Protein AF-A0A917WS91-F1 (afdb_monomer_lite)

Foldseek 3Di:
DDDDDDDPPPDPPPPPPPDQALQSCVVCVCVQQVQEAEAPVQSVVSRPDDNVCNVQVSVQSNQQSVQLVPDDLVVDVGGDGPADKDFADPVCQVQQFDQGPVRDTDGQGIWDAGDDAGWIFTWDADSVSSHIYTYYTDHDTPD

Sequence (143 aa):
MITSAATTDNNPPSTRFRARTGTELWAARAELFPRLAFLSQVRRQLVGLPSNWLEPVKERLAELQVAASAWDTQAAPAPEWLSRVTSESQTRLKLCTFDDDEGVARIYDMHARFTPGAGRVHFRMDRGNGRLTIGYIGEKLGI

Secondary structure (DSSP, 8-state):
--------------------SHHHHHHHHHHH-TTEEE-TTHHHHHHT--HHHHHHHHHHHHHHHHHHHT--TTT-SSPPPSS-EEPPPGGGGGGGEEE-TTS-EEE--EEEEETTTTEEEEEEEETTTTEEEEEEEEEPTT-

Organism: NCBI:txid1424081

pLDDT: mean 89.89, std 17.24, range [35.91, 98.69]

Radius of gyration: 17.02 Å; chains: 1; bounding box: 52×28×54 Å

Structure (mmCIF, N/CA/C/O backbone):
data_AF-A0A917WS91-F1
#
_entry.id   AF-A0A917WS91-F1
#
loop_
_atom_site.group_PDB
_atom_site.id
_atom_site.type_symbol
_atom_site.label_atom_id
_atom_site.label_alt_id
_atom_site.label_comp_id
_atom_site.label_asym_id
_atom_site.label_entity_id
_atom_site.label_seq_id
_atom_site.pdbx_PDB_ins_code
_atom_site.Cartn_x
_atom_site.Cartn_y
_atom_site.Cartn_z
_atom_site.occupancy
_atom_site.B_iso_or_equiv
_atom_site.auth_seq_id
_atom_site.auth_comp_id
_atom_site.auth_asym_id
_atom_site.auth_atom_id
_atom_site.pdbx_PDB_model_num
ATOM 1 N N . MET A 1 1 ? 39.376 7.906 -37.289 1.00 42.81 1 MET A N 1
ATOM 2 C CA . MET A 1 1 ? 38.803 7.177 -36.139 1.00 42.81 1 MET A CA 1
ATOM 3 C C . MET A 1 1 ? 37.993 8.177 -35.342 1.00 42.81 1 MET A C 1
ATOM 5 O O . MET A 1 1 ? 38.578 9.067 -34.745 1.00 42.81 1 MET A O 1
ATOM 9 N N . ILE A 1 2 ? 36.669 8.111 -35.446 1.00 39.94 2 ILE A N 1
ATOM 10 C CA . ILE A 1 2 ? 35.742 9.000 -34.737 1.00 39.94 2 ILE A CA 1
ATOM 11 C C . ILE A 1 2 ? 35.014 8.107 -33.741 1.00 39.94 2 ILE A C 1
ATOM 13 O O . ILE A 1 2 ? 34.245 7.239 -34.146 1.00 39.94 2 ILE A O 1
ATOM 17 N N . THR A 1 3 ? 35.328 8.255 -32.459 1.00 37.75 3 THR A N 1
ATOM 18 C CA . THR A 1 3 ? 34.652 7.529 -31.385 1.00 37.75 3 THR A CA 1
ATOM 19 C C . THR A 1 3 ? 33.461 8.373 -30.949 1.00 37.75 3 THR A C 1
ATOM 21 O O . THR A 1 3 ? 33.633 9.393 -30.285 1.00 37.75 3 THR A O 1
ATOM 24 N N . SER A 1 4 ? 32.257 7.983 -31.370 1.00 35.91 4 SER A N 1
ATOM 25 C CA . SER A 1 4 ? 31.008 8.552 -30.864 1.00 35.91 4 SER A CA 1
ATOM 26 C C . SER A 1 4 ? 30.831 8.169 -29.397 1.00 35.91 4 SER A C 1
ATOM 28 O O . SER A 1 4 ? 30.811 6.988 -29.054 1.00 35.91 4 SER A O 1
ATOM 30 N N . ALA A 1 5 ? 30.695 9.177 -28.539 1.00 40.22 5 ALA A N 1
ATOM 31 C CA . ALA A 1 5 ? 30.260 9.006 -27.164 1.00 40.22 5 ALA A CA 1
ATOM 32 C C . ALA A 1 5 ? 28.781 8.594 -27.159 1.00 40.22 5 ALA A C 1
ATOM 34 O O . ALA A 1 5 ? 27.927 9.309 -27.682 1.00 40.22 5 ALA A O 1
ATOM 35 N N . ALA A 1 6 ? 28.491 7.426 -26.588 1.00 40.19 6 ALA A N 1
ATOM 36 C CA . ALA A 1 6 ? 27.135 7.007 -26.287 1.00 40.19 6 ALA A CA 1
ATOM 37 C C . ALA A 1 6 ? 26.602 7.877 -25.141 1.00 40.19 6 ALA A C 1
ATOM 39 O O . ALA A 1 6 ? 27.101 7.822 -24.018 1.00 40.19 6 ALA A O 1
ATOM 40 N N . THR A 1 7 ? 25.603 8.704 -25.435 1.00 37.03 7 THR A N 1
ATOM 41 C CA . THR A 1 7 ? 24.778 9.357 -24.423 1.00 37.03 7 THR A CA 1
ATOM 42 C C . THR A 1 7 ? 23.954 8.277 -23.731 1.00 37.03 7 THR A C 1
ATOM 44 O O . THR A 1 7 ? 22.998 7.759 -24.304 1.00 37.03 7 THR A O 1
ATOM 47 N N . THR A 1 8 ? 24.343 7.899 -22.516 1.00 41.44 8 THR A N 1
ATOM 48 C CA . THR A 1 8 ? 23.518 7.056 -21.649 1.00 41.44 8 THR A CA 1
ATOM 49 C C . THR A 1 8 ? 22.325 7.886 -21.190 1.00 41.44 8 THR A C 1
ATOM 51 O O . THR A 1 8 ? 22.447 8.750 -20.323 1.00 41.44 8 THR A O 1
ATOM 54 N N . ASP A 1 9 ? 21.180 7.655 -21.822 1.00 38.53 9 ASP A N 1
ATOM 55 C CA . ASP A 1 9 ? 19.890 8.185 -21.401 1.00 38.53 9 ASP A CA 1
ATOM 56 C C . ASP A 1 9 ? 19.509 7.518 -20.064 1.00 38.53 9 ASP A C 1
ATOM 58 O O . ASP A 1 9 ? 19.111 6.354 -20.013 1.00 38.53 9 ASP A O 1
ATOM 62 N N . ASN A 1 10 ? 19.736 8.227 -18.954 1.00 45.22 10 ASN A N 1
ATOM 63 C CA . ASN A 1 10 ? 19.420 7.795 -17.588 1.00 45.22 10 ASN A CA 1
ATOM 64 C C . ASN A 1 10 ? 17.927 8.001 -17.293 1.00 45.22 10 ASN A C 1
ATOM 66 O O . ASN A 1 10 ? 17.550 8.779 -16.417 1.00 45.22 10 ASN A O 1
ATOM 70 N N . ASN A 1 11 ? 17.066 7.294 -18.020 1.00 42.22 11 ASN A N 1
ATOM 71 C CA . ASN A 1 11 ? 15.655 7.193 -17.676 1.00 42.22 11 ASN A CA 1
ATOM 72 C C . ASN A 1 11 ? 15.385 5.757 -17.199 1.00 42.22 11 ASN A C 1
ATOM 74 O O . ASN A 1 11 ? 15.616 4.822 -17.973 1.00 42.22 11 ASN A O 1
ATOM 78 N N . PRO A 1 12 ? 14.946 5.520 -15.946 1.00 41.59 12 PRO A N 1
ATOM 79 C CA . PRO A 1 12 ? 14.561 4.175 -15.543 1.00 41.59 12 PRO A CA 1
ATOM 80 C C . PRO A 1 12 ? 13.4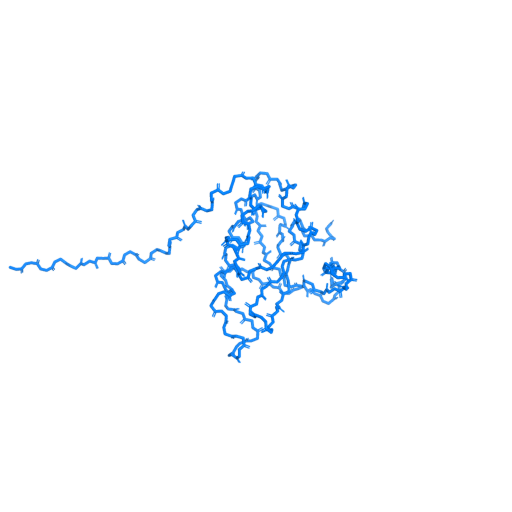56 3.680 -16.486 1.00 41.59 12 PRO A C 1
ATOM 82 O O . PRO A 1 12 ? 12.564 4.461 -16.839 1.00 41.59 12 PRO A O 1
ATOM 85 N N . PRO A 1 13 ? 13.483 2.404 -16.917 1.00 40.66 13 PRO A N 1
ATOM 86 C CA . PRO A 1 13 ? 12.413 1.863 -17.733 1.00 40.66 13 PRO A CA 1
ATOM 87 C C . PRO A 1 13 ? 11.120 2.018 -16.941 1.00 40.66 13 PRO A C 1
ATOM 89 O O . PRO A 1 13 ? 10.919 1.392 -15.900 1.00 40.66 13 PRO A O 1
ATOM 92 N N . SER A 1 14 ? 10.243 2.892 -17.424 1.00 47.00 14 SER A N 1
ATOM 93 C CA . SER A 1 14 ? 8.875 2.988 -16.947 1.00 47.00 14 SER A CA 1
ATOM 94 C C . SER A 1 14 ? 8.209 1.691 -17.379 1.00 47.00 14 SER A C 1
ATOM 96 O O . SER A 1 14 ? 7.675 1.585 -18.484 1.00 47.00 14 SER A O 1
ATOM 98 N N . THR A 1 15 ? 8.314 0.659 -16.538 1.00 49.78 15 THR A N 1
ATOM 99 C CA . THR A 1 15 ? 7.593 -0.599 -16.696 1.00 49.78 15 THR A CA 1
ATOM 100 C C . THR A 1 15 ? 6.114 -0.252 -16.686 1.00 49.78 15 THR A C 1
ATOM 102 O O . THR A 1 15 ? 5.477 -0.157 -15.640 1.00 49.78 15 THR A O 1
ATOM 105 N N . ARG A 1 16 ? 5.560 0.015 -17.870 1.00 58.75 16 ARG A N 1
ATOM 106 C CA . ARG A 1 16 ? 4.131 0.223 -18.058 1.00 58.75 16 ARG A CA 1
ATOM 107 C C . ARG A 1 16 ? 3.465 -1.109 -17.756 1.00 58.75 16 ARG A C 1
ATOM 109 O O . ARG A 1 16 ? 3.409 -2.000 -18.602 1.00 58.75 16 ARG A O 1
ATOM 116 N N . PHE A 1 17 ? 3.006 -1.257 -16.519 1.00 71.50 17 PHE A N 1
ATOM 117 C CA . PHE A 1 17 ? 2.199 -2.387 -16.085 1.00 71.50 17 PHE A CA 1
ATOM 118 C C . PHE A 1 17 ? 1.038 -2.572 -17.061 1.00 71.50 17 PHE A C 1
ATOM 120 O O . PHE A 1 17 ? 0.245 -1.652 -17.280 1.00 71.50 17 PHE A O 1
ATOM 127 N N . ARG A 1 18 ? 0.933 -3.769 -17.644 1.00 84.12 18 ARG A N 1
ATOM 128 C CA . ARG A 1 18 ? -0.069 -4.069 -18.676 1.00 84.12 18 ARG A CA 1
ATOM 129 C C . ARG A 1 18 ? -1.492 -4.209 -18.135 1.00 84.12 18 ARG A C 1
ATOM 131 O O . ARG A 1 18 ? -2.419 -4.154 -18.935 1.00 84.12 18 ARG A O 1
ATOM 138 N N . ALA A 1 19 ? -1.657 -4.367 -16.820 1.00 90.50 19 ALA A N 1
ATOM 139 C CA . ALA A 1 19 ? -2.964 -4.469 -16.180 1.00 90.50 19 ALA A CA 1
ATOM 140 C C . ALA A 1 19 ? -3.811 -3.212 -16.444 1.00 90.50 19 ALA A C 1
ATOM 142 O O . ALA A 1 19 ? -3.398 -2.094 -16.116 1.00 90.50 19 ALA A O 1
ATOM 143 N N . ARG A 1 20 ? -4.992 -3.418 -17.029 1.00 93.38 20 ARG A N 1
ATOM 144 C CA . ARG A 1 20 ? -5.985 -2.399 -17.404 1.00 93.38 20 ARG A CA 1
ATOM 145 C C . ARG A 1 20 ? -7.179 -2.350 -16.460 1.00 93.38 20 ARG A C 1
ATOM 147 O O . ARG A 1 20 ? -8.001 -1.446 -16.560 1.00 93.38 20 ARG A O 1
ATOM 154 N N . THR A 1 21 ? -7.277 -3.312 -15.549 1.00 95.94 21 THR A N 1
ATOM 155 C CA . THR A 1 21 ? -8.308 -3.365 -14.512 1.00 95.94 21 THR A CA 1
ATOM 156 C C . THR A 1 21 ? -7.69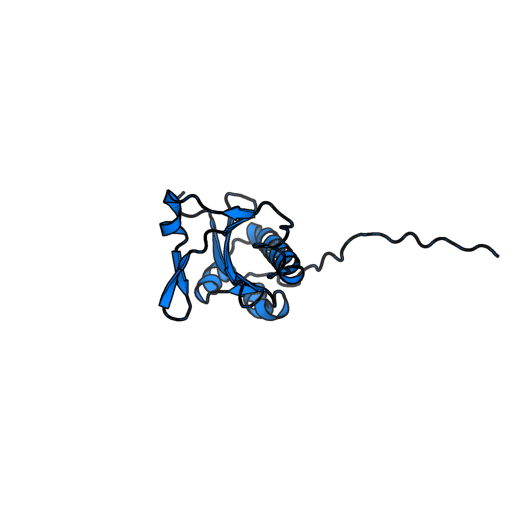8 -3.745 -13.169 1.00 95.94 21 THR A C 1
ATOM 158 O O . THR A 1 21 ? -6.619 -4.338 -13.098 1.00 95.94 21 THR A O 1
ATOM 161 N N . GLY A 1 22 ? -8.414 -3.452 -12.085 1.00 96.62 22 GLY A N 1
ATOM 162 C CA . GLY A 1 22 ? -8.034 -3.911 -10.753 1.00 96.62 22 GLY A CA 1
ATOM 163 C C . GLY A 1 22 ? -8.033 -5.435 -10.604 1.00 96.62 22 GLY A C 1
ATOM 164 O O . GLY A 1 22 ? -7.202 -5.984 -9.885 1.00 96.62 22 GLY A O 1
ATOM 165 N N . THR A 1 23 ? -8.904 -6.133 -11.338 1.00 97.50 23 THR A N 1
ATOM 166 C CA . THR A 1 23 ? -8.918 -7.601 -11.414 1.00 97.50 23 THR A CA 1
ATOM 167 C C . THR A 1 23 ? -7.639 -8.144 -12.044 1.00 97.50 23 THR A C 1
ATOM 169 O O . THR A 1 23 ? -7.025 -9.052 -11.486 1.00 97.50 23 THR A O 1
ATOM 172 N N . GLU A 1 24 ? -7.209 -7.576 -13.174 1.00 96.75 24 GLU A N 1
ATOM 173 C CA . GLU A 1 24 ? -5.946 -7.947 -13.825 1.00 96.75 24 GLU A CA 1
ATOM 174 C C . GLU A 1 24 ? -4.742 -7.623 -12.937 1.00 96.75 24 GLU A C 1
ATOM 176 O O . GLU A 1 24 ? -3.833 -8.441 -12.804 1.00 96.75 24 GLU A O 1
ATOM 181 N N . LEU A 1 25 ? -4.757 -6.456 -12.281 1.00 97.12 25 LEU A N 1
ATOM 182 C CA . LEU A 1 25 ? -3.697 -6.056 -11.360 1.00 97.12 25 LEU A CA 1
ATOM 183 C C . LEU A 1 25 ? -3.603 -7.019 -10.176 1.00 97.12 25 LEU A C 1
ATOM 185 O O . LEU A 1 25 ? -2.507 -7.450 -9.827 1.00 97.12 25 LEU A O 1
ATOM 189 N N . TRP A 1 26 ? -4.743 -7.402 -9.589 1.00 97.81 26 TRP A N 1
ATOM 190 C CA . TRP A 1 26 ? -4.777 -8.424 -8.551 1.00 97.81 26 TRP A CA 1
ATOM 191 C C . TRP A 1 26 ? -4.212 -9.740 -9.080 1.00 97.81 26 TRP A C 1
ATOM 193 O O . TRP A 1 26 ? -3.315 -10.289 -8.452 1.00 97.81 26 TRP A O 1
ATOM 203 N N . ALA A 1 27 ? -4.667 -10.239 -10.230 1.00 97.12 27 ALA A N 1
ATOM 204 C CA . ALA A 1 27 ? -4.192 -11.508 -10.783 1.00 97.12 27 ALA A CA 1
ATOM 205 C C . ALA A 1 27 ? -2.661 -11.542 -10.964 1.00 97.12 27 ALA A C 1
ATOM 207 O O . ALA A 1 27 ? -2.029 -12.514 -10.558 1.00 97.12 27 ALA A O 1
ATOM 208 N N . ALA A 1 28 ? -2.067 -10.459 -11.470 1.00 96.19 28 ALA A N 1
ATOM 209 C CA . ALA A 1 28 ? -0.632 -10.362 -11.743 1.00 96.19 28 ALA A CA 1
ATOM 210 C C . ALA A 1 28 ? 0.229 -9.912 -10.541 1.00 96.19 28 ALA A C 1
ATOM 212 O O . ALA A 1 28 ? 1.455 -9.921 -10.624 1.00 96.19 28 ALA A O 1
ATOM 213 N N . ARG A 1 29 ? -0.375 -9.517 -9.409 1.00 97.25 29 ARG A N 1
ATOM 214 C CA . ARG A 1 29 ? 0.316 -8.833 -8.290 1.00 97.25 29 ARG A CA 1
ATOM 215 C C . ARG A 1 29 ? 1.581 -9.531 -7.783 1.00 97.25 29 ARG A C 1
ATOM 217 O O . ARG A 1 29 ? 2.538 -8.852 -7.443 1.00 97.25 29 ARG A O 1
ATOM 224 N N . ALA A 1 30 ? 1.583 -10.863 -7.714 1.00 95.62 30 ALA A N 1
ATOM 225 C CA . ALA A 1 30 ? 2.698 -11.626 -7.156 1.00 95.62 30 ALA A CA 1
ATOM 226 C C . ALA A 1 30 ? 3.926 -11.611 -8.079 1.00 95.62 30 ALA A C 1
ATOM 228 O O . ALA A 1 30 ? 5.053 -11.591 -7.597 1.00 95.62 30 ALA A O 1
ATOM 229 N N . GLU A 1 31 ? 3.695 -11.586 -9.393 1.00 95.81 31 GLU A N 1
ATOM 230 C CA . GLU A 1 31 ? 4.741 -11.450 -10.407 1.00 95.81 31 GLU A CA 1
ATOM 231 C C . GLU A 1 31 ? 5.234 -10.001 -10.488 1.00 95.81 31 GLU A C 1
ATOM 233 O O . GLU A 1 31 ? 6.435 -9.749 -10.519 1.00 95.81 31 GLU A O 1
ATOM 238 N N . LEU A 1 32 ? 4.305 -9.040 -10.472 1.00 95.62 32 LEU A N 1
ATOM 239 C CA . LEU A 1 32 ? 4.622 -7.617 -10.598 1.00 95.62 32 LEU A CA 1
ATOM 240 C C . LEU A 1 32 ? 5.323 -7.048 -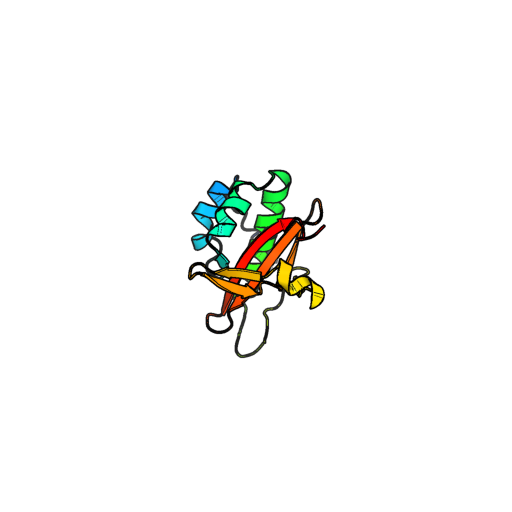9.360 1.00 95.62 32 LEU A C 1
ATOM 242 O O . LEU A 1 32 ? 6.157 -6.151 -9.480 1.00 95.62 32 LEU A O 1
ATOM 246 N N . PHE A 1 33 ? 4.965 -7.541 -8.174 1.00 97.38 33 PHE A N 1
ATOM 247 C CA . PHE A 1 33 ? 5.380 -6.966 -6.900 1.00 97.38 33 PHE A CA 1
ATOM 248 C C . PHE A 1 33 ? 5.877 -8.040 -5.915 1.00 97.38 33 PHE A C 1
ATOM 250 O O . PHE A 1 33 ? 5.293 -8.221 -4.846 1.00 97.38 33 PHE A O 1
ATOM 257 N N . PRO A 1 34 ? 6.967 -8.768 -6.217 1.00 96.75 34 PRO A N 1
ATOM 258 C CA . PRO A 1 34 ? 7.427 -9.881 -5.380 1.00 96.75 34 PRO A CA 1
ATOM 259 C C . PRO A 1 34 ? 7.836 -9.463 -3.953 1.00 96.75 34 PRO A C 1
ATOM 261 O O . PRO A 1 34 ? 7.786 -10.276 -3.022 1.00 96.75 34 PRO A O 1
ATOM 264 N N . ARG A 1 35 ? 8.206 -8.192 -3.741 1.00 98.00 35 ARG A N 1
ATOM 265 C CA . ARG A 1 35 ? 8.537 -7.631 -2.417 1.00 98.00 35 ARG A CA 1
ATOM 266 C C . ARG A 1 35 ? 7.322 -7.067 -1.680 1.00 98.00 35 ARG A C 1
ATOM 268 O O . ARG A 1 35 ? 7.451 -6.689 -0.516 1.00 98.00 35 ARG A O 1
ATOM 275 N N . LEU A 1 36 ? 6.149 -7.072 -2.311 1.00 98.44 36 LEU A N 1
ATOM 276 C CA . LEU A 1 36 ? 4.886 -6.718 -1.683 1.00 98.44 36 LEU A CA 1
ATOM 277 C C . LEU A 1 36 ? 4.068 -7.981 -1.389 1.00 98.44 36 LEU A C 1
ATOM 279 O O . LEU A 1 36 ? 3.846 -8.832 -2.248 1.00 98.44 36 LEU A O 1
ATOM 283 N N . ALA A 1 37 ? 3.604 -8.099 -0.153 1.00 97.38 37 ALA A N 1
ATOM 284 C CA . ALA A 1 37 ? 2.528 -9.003 0.224 1.00 97.38 37 ALA A CA 1
ATOM 285 C C . ALA A 1 37 ? 1.215 -8.215 0.282 1.00 97.38 37 ALA A C 1
ATOM 287 O O . ALA A 1 37 ? 1.221 -7.002 0.478 1.00 97.38 37 ALA A O 1
ATOM 288 N N . PHE A 1 38 ? 0.083 -8.890 0.124 1.00 98.25 38 PHE A N 1
ATOM 289 C CA . PHE A 1 38 ? -1.234 -8.258 0.144 1.00 98.25 38 PHE A CA 1
ATOM 290 C C . PHE A 1 38 ? -2.154 -9.089 1.019 1.00 98.25 38 PHE A C 1
ATOM 292 O O . PHE A 1 38 ? -2.239 -10.296 0.804 1.00 98.25 38 PHE A O 1
ATOM 299 N N . LEU A 1 39 ? -2.867 -8.446 1.943 1.00 98.00 39 LEU A N 1
ATOM 300 C CA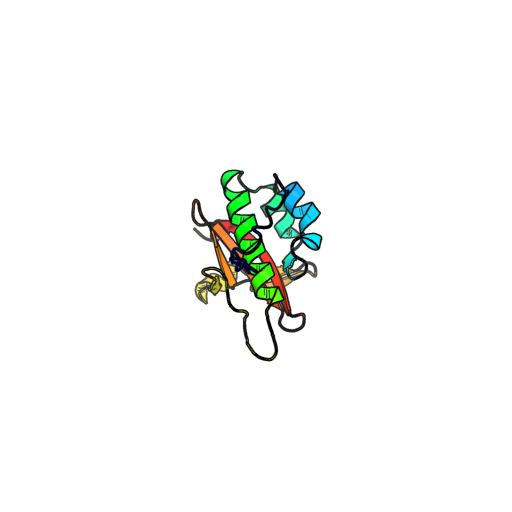 . LEU A 1 39 ? -3.958 -9.121 2.637 1.00 98.00 39 LEU A CA 1
ATOM 301 C C . LEU A 1 39 ? -5.048 -9.526 1.649 1.00 98.00 39 LEU A C 1
ATOM 303 O O . LEU A 1 39 ? -5.342 -8.801 0.690 1.00 98.00 39 LEU A O 1
ATOM 307 N N . SER A 1 40 ? -5.714 -10.645 1.920 1.00 96.75 40 SER A N 1
ATOM 308 C CA . SER A 1 40 ? -6.775 -11.165 1.057 1.00 96.75 40 SER A CA 1
ATOM 309 C C . SER A 1 40 ? -7.922 -10.162 0.866 1.00 96.75 40 SER A C 1
ATOM 311 O O . SER A 1 40 ? -8.507 -10.073 -0.217 1.00 96.75 40 SER A O 1
ATOM 313 N N . GLN A 1 41 ? -8.200 -9.326 1.872 1.00 95.94 41 GLN A N 1
ATOM 314 C CA . GLN A 1 41 ? -9.212 -8.267 1.788 1.00 95.94 41 GLN A CA 1
ATOM 315 C C . GLN A 1 41 ? -8.905 -7.179 0.743 1.00 95.94 41 GLN A C 1
ATOM 317 O O . GLN A 1 41 ? -9.838 -6.616 0.160 1.00 95.94 41 GLN A O 1
ATOM 322 N N . VAL A 1 42 ? -7.623 -6.929 0.438 1.00 98.25 42 VAL A N 1
ATOM 323 C CA . VAL A 1 42 ? -7.198 -5.922 -0.553 1.00 98.25 42 VAL A CA 1
ATOM 324 C C . VAL A 1 42 ? -7.672 -6.292 -1.957 1.00 98.25 42 VAL A C 1
ATOM 326 O O . VAL A 1 42 ? -7.874 -5.414 -2.796 1.00 98.25 42 VAL A O 1
ATOM 329 N N . ARG A 1 43 ? -7.969 -7.574 -2.213 1.00 98.25 43 ARG A N 1
ATOM 330 C CA . ARG A 1 43 ? -8.573 -8.015 -3.474 1.00 98.25 43 ARG A CA 1
ATOM 331 C C . ARG A 1 43 ? -9.822 -7.217 -3.822 1.00 98.25 43 ARG A C 1
ATOM 333 O O . ARG A 1 43 ? -9.944 -6.748 -4.948 1.00 98.25 43 ARG A O 1
ATOM 340 N N . ARG A 1 44 ? -10.755 -7.076 -2.874 1.00 97.81 44 ARG A N 1
ATOM 341 C CA . ARG A 1 44 ? -12.028 -6.382 -3.128 1.00 97.81 44 ARG A CA 1
ATOM 342 C C . ARG A 1 44 ? -11.802 -4.904 -3.428 1.00 97.81 44 ARG A C 1
ATOM 344 O O . ARG A 1 44 ? -12.473 -4.361 -4.294 1.00 97.81 44 ARG A O 1
ATOM 351 N N . GLN A 1 45 ? -10.834 -4.291 -2.754 1.00 97.94 45 GLN A N 1
ATOM 352 C CA . GLN A 1 45 ? -10.469 -2.890 -2.950 1.00 97.94 45 GLN A CA 1
ATOM 353 C C . GLN A 1 45 ? -9.873 -2.661 -4.336 1.00 97.94 45 GLN A C 1
ATOM 355 O O . GLN A 1 45 ? -10.319 -1.767 -5.041 1.00 97.94 45 GLN A O 1
ATOM 360 N N . LEU A 1 46 ? -8.930 -3.512 -4.758 1.00 97.62 46 LEU A N 1
ATOM 361 C CA . LEU A 1 46 ? -8.356 -3.444 -6.099 1.00 97.62 46 LEU A CA 1
ATOM 362 C C . LEU A 1 46 ? -9.418 -3.680 -7.173 1.00 97.62 46 LEU A C 1
ATOM 364 O O . LEU A 1 46 ? -9.541 -2.869 -8.081 1.00 97.62 46 LEU A O 1
ATOM 368 N N . VAL A 1 47 ? -10.216 -4.745 -7.059 1.00 97.25 47 VAL A N 1
ATOM 369 C CA . VAL A 1 47 ? -11.281 -5.065 -8.029 1.00 97.25 47 VAL A CA 1
ATOM 370 C C . VAL A 1 47 ? -12.314 -3.937 -8.136 1.00 97.25 47 VAL A C 1
ATOM 372 O O . VAL A 1 47 ? -12.791 -3.663 -9.232 1.00 97.25 47 VAL A O 1
ATOM 375 N N . GLY A 1 48 ? -12.633 -3.275 -7.023 1.00 96.44 48 GLY A N 1
ATOM 376 C CA . GLY A 1 48 ? -13.566 -2.150 -6.964 1.00 96.44 48 GLY A CA 1
ATOM 377 C C . GLY A 1 48 ? -12.950 -0.777 -7.245 1.00 96.44 48 GLY A C 1
ATOM 378 O O . GLY A 1 48 ? -13.630 0.223 -7.024 1.00 96.44 48 GLY A O 1
ATOM 379 N N . LEU A 1 49 ? -11.687 -0.695 -7.684 1.00 93.94 49 LEU A N 1
ATOM 380 C CA . LEU A 1 49 ? -11.037 0.593 -7.925 1.00 93.94 49 LEU A CA 1
ATOM 381 C C . LEU A 1 49 ? -11.765 1.400 -9.011 1.00 93.94 49 LEU A C 1
ATOM 383 O O . LEU A 1 49 ? -11.995 0.885 -10.110 1.00 93.94 49 LEU A O 1
ATOM 387 N N . PRO A 1 50 ? -12.026 2.695 -8.765 1.00 93.75 50 PRO A N 1
ATOM 388 C CA . PRO A 1 50 ? -12.393 3.629 -9.818 1.00 93.75 50 PRO A CA 1
ATOM 389 C C . PRO A 1 50 ? -11.342 3.650 -10.938 1.00 93.75 50 PRO A C 1
ATOM 391 O O . PRO A 1 50 ? -10.137 3.568 -10.686 1.00 93.75 50 PRO A O 1
ATOM 394 N N . SER A 1 51 ? -11.775 3.799 -12.191 1.00 92.00 51 SER A N 1
ATOM 395 C CA . SER A 1 51 ? -10.870 3.778 -13.352 1.00 92.00 51 SER A CA 1
ATOM 396 C C . SER A 1 51 ? -9.795 4.870 -13.295 1.00 92.00 51 SER A C 1
ATOM 398 O O . SER A 1 51 ? -8.644 4.624 -13.648 1.00 92.00 51 SER A O 1
ATOM 400 N N . ASN A 1 52 ? -10.137 6.053 -12.776 1.00 94.75 52 ASN A N 1
ATOM 401 C CA . ASN A 1 52 ? -9.214 7.173 -12.575 1.00 94.75 52 ASN A CA 1
ATOM 402 C C . ASN A 1 52 ? -8.181 6.937 -11.457 1.00 94.75 52 ASN A C 1
ATOM 404 O O . ASN A 1 52 ? -7.275 7.750 -11.291 1.00 94.75 52 ASN A O 1
ATOM 408 N N . TRP A 1 53 ? -8.315 5.862 -10.679 1.00 96.94 53 TRP A N 1
ATOM 409 C CA . TRP A 1 53 ? -7.403 5.503 -9.592 1.00 96.94 53 TRP A CA 1
ATOM 410 C C . TRP A 1 53 ? -6.474 4.344 -9.931 1.00 96.94 53 TRP A C 1
ATOM 412 O O . TRP A 1 53 ? -5.491 4.133 -9.222 1.00 96.94 53 TRP A O 1
ATOM 422 N N . LEU A 1 54 ? -6.732 3.621 -11.022 1.00 96.38 54 LEU A N 1
ATOM 423 C CA . LEU A 1 54 ? -5.931 2.461 -11.389 1.00 96.38 54 LEU A CA 1
ATOM 424 C C . LEU A 1 54 ? -4.455 2.820 -11.616 1.00 96.38 54 LEU A C 1
ATOM 426 O O . LEU A 1 54 ? -3.588 2.215 -10.991 1.00 96.38 54 LEU A O 1
ATOM 430 N N . GLU A 1 55 ? -4.160 3.796 -12.479 1.00 95.94 55 GLU A N 1
ATOM 431 C CA . GLU A 1 55 ? -2.769 4.195 -12.754 1.00 95.94 55 GLU A CA 1
ATOM 432 C C . GLU A 1 55 ? -2.062 4.776 -11.518 1.00 95.94 55 GLU A C 1
ATOM 434 O O . GLU A 1 55 ? -0.992 4.272 -11.178 1.00 95.94 55 GLU A O 1
ATOM 439 N N . PRO A 1 56 ? -2.656 5.716 -10.756 1.00 97.00 56 PRO A N 1
ATOM 440 C CA . PRO A 1 56 ? -2.040 6.197 -9.521 1.00 97.00 56 PRO A CA 1
ATOM 441 C C . PRO A 1 56 ? -1.737 5.084 -8.507 1.00 97.00 56 PRO A C 1
ATOM 443 O O . PRO A 1 56 ? -0.692 5.110 -7.857 1.00 97.00 56 PRO A O 1
ATOM 446 N N . VAL A 1 57 ? -2.616 4.084 -8.372 1.00 98.00 57 VAL A N 1
ATOM 447 C CA . VAL A 1 57 ? -2.359 2.923 -7.505 1.00 98.00 57 VAL A CA 1
ATOM 448 C C . VAL A 1 57 ? -1.210 2.074 -8.047 1.00 98.00 57 VAL A C 1
ATOM 450 O O . VAL A 1 57 ? -0.331 1.693 -7.274 1.00 98.00 57 VAL A O 1
ATOM 453 N N . LYS A 1 58 ? -1.177 1.798 -9.357 1.00 97.69 58 LYS A N 1
ATOM 454 C CA . LYS A 1 58 ? -0.086 1.043 -9.997 1.00 97.69 58 LYS A CA 1
ATOM 455 C C . LYS A 1 58 ? 1.262 1.721 -9.770 1.00 97.69 58 LYS A C 1
ATOM 457 O O . LYS A 1 58 ? 2.208 1.043 -9.384 1.00 97.69 58 LYS A O 1
ATOM 462 N N . GLU A 1 59 ? 1.334 3.039 -9.938 1.00 97.50 59 GLU A N 1
ATOM 463 C CA . GLU A 1 59 ? 2.547 3.817 -9.670 1.00 97.50 59 GLU A CA 1
ATOM 464 C C . GLU A 1 59 ? 3.005 3.689 -8.215 1.00 97.50 59 GLU A C 1
ATOM 466 O O . GLU A 1 59 ? 4.165 3.368 -7.967 1.00 97.50 59 GLU A O 1
ATOM 471 N N . ARG A 1 60 ? 2.102 3.874 -7.240 1.00 98.38 60 ARG A N 1
ATOM 472 C CA . ARG A 1 60 ? 2.475 3.759 -5.820 1.00 98.38 60 ARG A CA 1
ATOM 473 C C . ARG A 1 60 ? 2.939 2.349 -5.463 1.00 98.38 60 ARG A C 1
ATOM 475 O O . ARG A 1 60 ? 3.910 2.201 -4.729 1.00 98.38 60 ARG A O 1
ATOM 482 N N . LEU A 1 61 ? 2.291 1.307 -5.986 1.00 98.44 61 LEU A N 1
ATOM 483 C CA . LEU A 1 61 ? 2.742 -0.073 -5.774 1.00 98.44 61 LEU A CA 1
ATOM 484 C C . LEU A 1 61 ? 4.113 -0.327 -6.419 1.00 98.44 61 LEU A C 1
ATOM 486 O O . LEU A 1 61 ? 4.948 -0.998 -5.821 1.00 98.44 61 LEU A O 1
ATOM 490 N N . ALA A 1 62 ? 4.381 0.245 -7.592 1.00 98.25 62 ALA A N 1
ATOM 491 C CA . ALA A 1 62 ? 5.678 0.145 -8.259 1.00 98.25 62 ALA A CA 1
ATOM 492 C C . ALA A 1 62 ? 6.803 0.796 -7.453 1.00 98.25 62 ALA A C 1
ATOM 494 O O . ALA A 1 62 ? 7.847 0.190 -7.233 1.00 98.25 62 ALA A O 1
ATOM 495 N N . GLU A 1 63 ? 6.575 2.016 -6.977 1.00 98.50 63 GLU A N 1
ATOM 496 C CA . GLU A 1 63 ? 7.520 2.747 -6.136 1.00 98.50 63 GLU A CA 1
ATOM 497 C C . GLU A 1 63 ? 7.813 1.992 -4.839 1.00 98.50 63 GLU A C 1
ATOM 499 O O . GLU A 1 63 ? 8.975 1.831 -4.469 1.00 98.50 63 GLU A O 1
ATOM 504 N N . LEU A 1 64 ? 6.775 1.473 -4.174 1.00 98.62 64 LEU A N 1
ATOM 505 C CA . LEU A 1 64 ? 6.928 0.651 -2.972 1.00 98.62 64 LEU A CA 1
ATOM 506 C C . LEU A 1 64 ? 7.694 -0.645 -3.264 1.00 98.62 64 LEU A C 1
ATOM 508 O O . LEU A 1 64 ? 8.531 -1.052 -2.463 1.00 98.62 64 LEU A O 1
ATOM 512 N N . GLN A 1 65 ? 7.444 -1.278 -4.411 1.00 98.38 65 GLN A N 1
ATOM 513 C CA . GLN A 1 65 ? 8.181 -2.459 -4.855 1.00 98.38 65 GLN A CA 1
ATOM 514 C C . GLN A 1 65 ? 9.669 -2.148 -5.073 1.00 98.38 65 GLN A C 1
ATOM 516 O O . GLN A 1 65 ? 10.515 -2.938 -4.649 1.00 98.38 65 GLN A O 1
ATOM 521 N N . VAL A 1 66 ? 10.005 -1.020 -5.706 1.00 98.31 66 VAL A N 1
ATOM 522 C CA . VAL A 1 66 ? 11.399 -0.591 -5.913 1.00 98.31 66 VAL A CA 1
ATOM 523 C C . VAL A 1 66 ? 12.071 -0.285 -4.574 1.00 98.31 66 VAL A C 1
ATOM 525 O O . VAL A 1 66 ? 13.128 -0.848 -4.295 1.00 98.31 66 VAL A O 1
ATOM 528 N N . ALA A 1 67 ? 11.421 0.506 -3.715 1.00 98.12 67 ALA A N 1
ATOM 529 C CA . ALA A 1 67 ? 11.913 0.833 -2.376 1.00 98.12 67 ALA A CA 1
ATOM 530 C C . ALA A 1 67 ? 12.204 -0.434 -1.555 1.00 98.12 67 ALA A C 1
ATOM 532 O O . ALA A 1 67 ? 13.296 -0.602 -1.020 1.00 98.12 67 ALA A O 1
ATOM 533 N N . ALA A 1 68 ? 11.253 -1.371 -1.512 1.00 98.00 68 ALA A N 1
ATOM 534 C CA . ALA A 1 68 ? 11.410 -2.631 -0.791 1.00 98.00 68 ALA A CA 1
ATOM 535 C C . ALA A 1 68 ? 12.493 -3.539 -1.398 1.00 98.00 68 ALA A C 1
ATOM 537 O O . ALA A 1 68 ? 13.142 -4.287 -0.676 1.00 98.00 68 ALA A O 1
ATOM 538 N N . SER A 1 69 ? 12.711 -3.482 -2.716 1.00 97.62 69 SER A N 1
ATOM 539 C CA . SER A 1 69 ? 13.753 -4.274 -3.386 1.00 97.62 69 SER A CA 1
ATOM 540 C C . SER A 1 69 ? 15.164 -3.789 -3.064 1.00 97.62 69 SER A C 1
ATOM 542 O O . SER A 1 69 ? 16.075 -4.609 -3.003 1.00 97.62 69 SER A O 1
ATOM 544 N N . ALA A 1 70 ? 15.334 -2.482 -2.858 1.00 97.12 70 ALA A N 1
ATOM 545 C CA . ALA A 1 70 ? 16.601 -1.864 -2.477 1.00 97.12 70 ALA A CA 1
ATOM 546 C C . ALA A 1 70 ? 16.832 -1.843 -0.953 1.00 97.12 70 ALA A C 1
ATOM 548 O O . ALA A 1 70 ? 17.858 -1.348 -0.490 1.00 97.12 70 ALA A O 1
ATOM 549 N N . TRP A 1 71 ? 15.882 -2.349 -0.162 1.00 97.56 71 TRP A N 1
ATOM 550 C CA . TRP A 1 71 ? 15.934 -2.234 1.287 1.00 97.56 71 TRP A CA 1
ATOM 551 C C . TRP A 1 71 ? 16.934 -3.203 1.920 1.00 97.56 71 TRP A C 1
ATOM 553 O O . TRP A 1 71 ? 16.683 -4.406 2.003 1.00 97.56 71 TRP A O 1
ATOM 563 N N . ASP A 1 72 ? 18.018 -2.662 2.470 1.00 96.00 72 ASP A N 1
ATOM 564 C CA . ASP A 1 72 ? 18.826 -3.368 3.462 1.00 96.00 72 ASP A CA 1
ATOM 565 C C . ASP A 1 72 ? 18.227 -3.172 4.866 1.00 96.00 72 ASP A C 1
ATOM 567 O O . ASP A 1 72 ? 18.350 -2.117 5.498 1.00 96.00 72 ASP A O 1
ATOM 571 N N . THR A 1 73 ? 17.566 -4.218 5.363 1.00 95.94 73 THR A N 1
ATOM 572 C CA . THR A 1 73 ? 16.889 -4.228 6.667 1.00 95.94 73 THR A CA 1
ATOM 573 C C . THR A 1 73 ? 17.846 -4.197 7.861 1.00 95.94 73 THR A C 1
ATOM 575 O O . THR A 1 73 ? 17.396 -3.919 8.981 1.00 95.94 73 THR A O 1
ATOM 578 N N . GLN A 1 74 ? 19.127 -4.530 7.653 1.00 95.56 74 GLN A N 1
ATOM 579 C CA . GLN A 1 74 ? 20.170 -4.475 8.682 1.00 95.56 74 GLN A CA 1
ATOM 580 C C . GLN A 1 74 ? 20.765 -3.071 8.778 1.00 95.56 74 GLN A C 1
ATOM 582 O O . GLN A 1 74 ? 21.020 -2.591 9.881 1.00 95.56 74 GLN A O 1
ATOM 587 N N . ALA A 1 75 ? 20.922 -2.389 7.642 1.00 96.38 75 ALA A N 1
ATOM 588 C CA . ALA A 1 75 ? 21.448 -1.029 7.603 1.00 96.38 75 ALA A CA 1
ATOM 589 C C . ALA A 1 75 ? 20.417 0.034 8.017 1.00 96.38 75 ALA A C 1
ATOM 591 O O . ALA A 1 75 ? 20.782 1.012 8.670 1.00 96.38 75 ALA A O 1
ATOM 592 N N . ALA A 1 76 ? 19.137 -0.135 7.657 1.00 95.31 76 ALA A N 1
ATOM 593 C CA . ALA A 1 76 ? 18.120 0.894 7.870 1.00 95.31 76 ALA A CA 1
ATOM 594 C C . ALA A 1 76 ? 16.782 0.346 8.407 1.00 95.31 76 ALA A C 1
ATOM 596 O O . ALA A 1 76 ? 16.324 -0.727 8.000 1.00 95.31 76 ALA A O 1
ATOM 597 N N . PRO A 1 77 ? 16.089 1.098 9.290 1.00 94.00 77 PRO A N 1
ATOM 598 C CA . PRO A 1 77 ? 14.793 0.690 9.835 1.00 94.00 77 PRO A CA 1
ATOM 599 C C . PRO A 1 77 ? 13.643 0.746 8.816 1.00 94.00 77 PRO A C 1
ATOM 601 O O . PRO A 1 77 ? 12.600 0.143 9.065 1.00 94.00 77 PRO A O 1
ATOM 604 N N . ALA A 1 78 ? 13.829 1.453 7.701 1.00 95.69 78 ALA A N 1
ATOM 605 C CA . ALA A 1 78 ? 12.895 1.587 6.587 1.00 95.69 78 ALA A CA 1
ATOM 606 C C . ALA A 1 78 ? 13.688 1.788 5.278 1.00 95.69 78 ALA A C 1
ATOM 608 O O . ALA A 1 78 ? 14.825 2.265 5.349 1.00 95.69 78 ALA A O 1
ATOM 609 N N . PRO A 1 79 ? 13.123 1.453 4.105 1.00 96.75 79 PRO A N 1
ATOM 610 C CA . PRO A 1 79 ? 13.749 1.768 2.826 1.00 96.75 79 PRO A CA 1
ATOM 611 C C . PRO A 1 79 ? 13.717 3.266 2.519 1.00 96.75 79 PRO A C 1
ATOM 613 O O . PRO A 1 79 ? 12.957 4.035 3.112 1.00 96.75 79 PRO A O 1
ATOM 616 N N . GLU A 1 80 ? 14.499 3.660 1.520 1.00 97.56 80 GLU A N 1
ATOM 617 C CA . GLU A 1 80 ? 14.354 4.963 0.884 1.00 97.56 80 GLU A CA 1
ATOM 618 C C . GLU A 1 80 ? 13.071 4.989 0.039 1.00 97.56 80 GLU A C 1
ATOM 620 O O . GLU A 1 80 ? 12.860 4.148 -0.837 1.00 97.56 80 GLU A O 1
ATOM 625 N N . TRP A 1 81 ? 12.178 5.937 0.330 1.00 97.62 81 TRP A N 1
ATOM 626 C CA . TRP A 1 81 ? 10.880 6.037 -0.333 1.00 97.62 81 TRP A CA 1
ATOM 627 C C . TRP A 1 81 ? 10.960 6.883 -1.602 1.00 97.62 81 TRP A C 1
ATOM 629 O O . TRP A 1 81 ? 11.438 8.013 -1.571 1.00 97.62 81 TRP A O 1
ATOM 639 N N . LEU A 1 82 ? 10.387 6.378 -2.696 1.00 97.25 82 LEU A N 1
ATOM 640 C CA . LEU A 1 82 ? 10.332 7.085 -3.982 1.00 97.25 82 LEU A CA 1
ATOM 641 C C . LEU A 1 82 ? 9.157 8.080 -4.076 1.00 97.25 82 LEU A C 1
ATOM 643 O O . LEU A 1 82 ? 9.020 8.804 -5.058 1.00 97.25 82 LEU A O 1
ATOM 647 N N . SER A 1 83 ? 8.308 8.133 -3.051 1.00 95.38 83 SER A N 1
ATOM 648 C CA . SER A 1 83 ? 7.226 9.107 -2.917 1.00 95.38 83 SER A CA 1
ATOM 649 C C . SER A 1 83 ? 6.967 9.445 -1.453 1.00 95.38 83 SER A C 1
ATOM 651 O O . SER A 1 83 ? 7.603 8.915 -0.539 1.00 95.38 83 SER A O 1
ATOM 653 N N . ARG A 1 84 ? 6.030 10.371 -1.202 1.00 95.88 84 ARG A N 1
ATOM 654 C CA . ARG A 1 84 ? 5.690 10.792 0.159 1.00 95.88 84 ARG A CA 1
ATOM 655 C C . ARG A 1 84 ? 4.973 9.669 0.909 1.00 95.88 84 ARG A C 1
ATOM 657 O O . ARG A 1 84 ? 3.747 9.543 0.842 1.00 95.88 84 ARG A O 1
ATOM 664 N N . VAL A 1 85 ? 5.759 8.931 1.678 1.00 97.69 85 VAL A N 1
ATOM 665 C CA . VAL A 1 85 ? 5.316 7.930 2.641 1.00 97.69 85 VAL A CA 1
ATOM 666 C C . VAL A 1 85 ? 5.421 8.513 4.047 1.00 97.69 85 VAL A C 1
ATOM 668 O O . VAL A 1 85 ? 6.448 9.066 4.432 1.00 97.69 85 VAL A O 1
ATOM 671 N N . THR A 1 86 ? 4.347 8.405 4.822 1.00 96.81 86 THR A N 1
ATOM 672 C CA . THR A 1 86 ? 4.304 8.855 6.223 1.00 96.81 86 THR A CA 1
ATOM 673 C C . THR A 1 86 ? 3.584 7.824 7.080 1.00 96.81 86 THR A C 1
ATOM 675 O O . THR A 1 86 ? 2.743 7.094 6.562 1.00 96.81 86 THR A O 1
ATOM 678 N N . SER A 1 87 ? 3.881 7.767 8.376 1.00 95.94 87 SER A N 1
ATOM 679 C CA . SER A 1 87 ? 3.076 6.998 9.328 1.00 95.94 87 SER A CA 1
ATOM 680 C C . SER A 1 87 ? 1.790 7.743 9.694 1.00 95.94 87 SER A C 1
ATOM 682 O O . SER A 1 87 ? 1.666 8.962 9.515 1.00 95.94 87 SER A O 1
ATOM 684 N N . GLU A 1 88 ? 0.802 6.999 10.177 1.00 94.88 88 GLU A N 1
ATOM 685 C CA . GLU A 1 88 ? -0.404 7.556 10.778 1.00 94.88 88 GLU A CA 1
ATOM 686 C C . GLU A 1 88 ? -0.150 8.115 12.182 1.00 94.88 88 GLU A C 1
ATOM 688 O O . GLU A 1 88 ? 0.765 7.700 12.893 1.00 94.88 88 GLU A O 1
ATOM 693 N N . SER A 1 89 ? -0.989 9.065 12.605 1.00 92.62 89 SER A N 1
ATOM 694 C CA . SER A 1 89 ? -0.948 9.558 13.984 1.00 92.62 89 SER A CA 1
ATOM 695 C C . SER A 1 89 ? -1.416 8.479 14.963 1.00 92.62 89 SER A C 1
ATOM 697 O O . SER A 1 89 ? -2.272 7.657 14.638 1.00 92.62 89 SER A O 1
ATOM 699 N N . GLN A 1 90 ? -0.940 8.549 16.210 1.00 92.12 90 GLN A N 1
ATOM 700 C CA . GLN A 1 90 ? -1.334 7.622 17.284 1.00 92.12 90 GLN A CA 1
ATOM 701 C C . GLN A 1 90 ? -2.861 7.505 17.441 1.00 92.12 90 GLN A C 1
ATOM 703 O O . GLN A 1 90 ? -3.410 6.419 17.601 1.00 92.12 90 GLN A O 1
ATOM 708 N N . THR A 1 91 ? -3.573 8.625 17.305 1.00 93.69 91 THR A N 1
ATOM 709 C CA . THR A 1 91 ? -5.041 8.683 17.387 1.00 93.69 91 THR A CA 1
ATOM 710 C C . THR A 1 91 ? -5.762 7.935 16.264 1.00 93.69 91 THR A C 1
ATOM 712 O O . THR A 1 91 ? -6.928 7.580 16.427 1.00 93.69 91 THR A O 1
ATOM 715 N N . ARG A 1 92 ? -5.096 7.685 15.130 1.00 94.00 92 ARG A N 1
ATOM 716 C CA . ARG A 1 92 ? -5.680 7.060 13.936 1.00 94.00 92 ARG A CA 1
ATOM 717 C C . ARG A 1 92 ? -5.267 5.604 13.739 1.00 94.00 92 ARG A C 1
ATOM 719 O O . ARG A 1 92 ? -5.810 4.968 12.842 1.00 94.00 92 ARG A O 1
ATOM 726 N N . LEU A 1 93 ? -4.402 5.047 14.593 1.00 94.25 93 LEU A N 1
ATOM 727 C CA . LEU A 1 93 ? -3.932 3.658 14.468 1.00 94.25 93 LEU A CA 1
ATOM 728 C C . LEU A 1 93 ? -5.073 2.634 14.447 1.00 94.25 93 LEU A C 1
ATOM 730 O O . LEU A 1 93 ? -5.016 1.653 13.711 1.00 94.25 93 LEU A O 1
ATOM 734 N N . LYS A 1 94 ? -6.155 2.894 15.191 1.00 94.31 94 LYS A N 1
ATOM 735 C CA . LYS A 1 94 ? -7.352 2.038 15.194 1.00 94.31 94 LYS A CA 1
ATOM 736 C C . LYS A 1 94 ? -8.009 1.917 13.815 1.00 94.31 94 LYS A C 1
ATOM 738 O O . LYS A 1 94 ? -8.609 0.892 13.532 1.00 94.31 94 LYS A O 1
ATOM 743 N N . LEU A 1 95 ? -7.904 2.945 12.968 1.00 95.75 95 LEU A N 1
ATOM 744 C CA . LEU A 1 95 ? -8.498 2.942 11.627 1.00 95.75 95 LEU A CA 1
ATOM 745 C C . LEU A 1 95 ? -7.682 2.108 10.639 1.00 95.75 95 LEU A C 1
ATOM 747 O O . LEU A 1 95 ? -8.250 1.553 9.710 1.00 95.75 95 LEU A O 1
ATOM 751 N N . CYS A 1 96 ? -6.365 2.029 10.827 1.00 96.06 96 CYS A N 1
ATOM 752 C CA . CYS A 1 96 ? -5.459 1.246 9.988 1.00 96.06 96 CYS A CA 1
ATOM 753 C C . CYS A 1 96 ? -5.020 -0.060 10.664 1.00 96.06 96 CYS A C 1
ATOM 755 O O . CYS A 1 96 ? -3.963 -0.603 10.345 1.00 96.06 96 CYS A O 1
ATOM 757 N N . THR A 1 97 ? -5.824 -0.558 11.605 1.00 97.19 97 THR A N 1
ATOM 758 C CA . THR A 1 97 ? -5.666 -1.899 12.163 1.00 97.19 97 THR A CA 1
ATOM 759 C C . THR A 1 97 ? -6.557 -2.851 11.380 1.00 97.19 97 THR A C 1
ATOM 761 O O . THR A 1 97 ? -7.764 -2.637 11.294 1.00 97.19 97 THR A O 1
ATOM 764 N N . PHE A 1 98 ? -5.960 -3.888 10.806 1.00 96.31 98 PHE A N 1
ATOM 765 C CA . PHE A 1 98 ? -6.654 -4.887 10.005 1.00 96.31 98 PHE A CA 1
ATOM 766 C C . PHE A 1 98 ? -6.242 -6.282 10.456 1.00 96.31 98 PHE A C 1
ATOM 768 O O . PHE A 1 98 ? -5.075 -6.495 10.796 1.00 96.31 98 PHE A O 1
ATOM 775 N N . ASP A 1 99 ? -7.174 -7.226 10.409 1.00 96.81 99 ASP A N 1
ATOM 776 C CA . ASP A 1 99 ? -6.849 -8.637 10.591 1.00 96.81 99 ASP A CA 1
ATOM 777 C C . ASP A 1 99 ? -6.021 -9.122 9.399 1.00 96.81 99 ASP A C 1
ATOM 779 O O . ASP A 1 99 ? -6.361 -8.842 8.240 1.00 96.81 99 ASP A O 1
ATOM 783 N N . ASP A 1 100 ? -4.908 -9.799 9.686 1.00 93.81 100 ASP A N 1
ATOM 784 C CA . ASP A 1 100 ? -4.181 -10.561 8.677 1.00 93.81 100 ASP A CA 1
ATOM 785 C C . ASP A 1 100 ? -4.965 -11.811 8.247 1.00 93.81 100 ASP A C 1
ATOM 787 O O . ASP A 1 100 ? -6.080 -12.071 8.709 1.00 93.81 100 ASP A O 1
ATOM 791 N N . ASP A 1 101 ? -4.406 -12.571 7.308 1.00 92.31 101 ASP A N 1
ATOM 792 C CA . ASP A 1 101 ? -5.090 -13.743 6.758 1.00 92.31 101 ASP A CA 1
ATOM 793 C C . ASP A 1 101 ? -5.175 -14.899 7.785 1.00 92.31 101 ASP A C 1
ATOM 795 O O . ASP A 1 101 ? -5.938 -15.845 7.590 1.00 92.31 101 ASP A O 1
ATOM 799 N N . GLU A 1 102 ? -4.465 -14.790 8.913 1.00 94.56 102 GLU A N 1
ATOM 800 C CA . GLU A 1 102 ? -4.550 -15.666 10.083 1.00 94.56 102 GLU A CA 1
ATOM 801 C C . GLU A 1 102 ? -5.532 -15.153 11.159 1.00 94.56 102 GLU A C 1
ATOM 803 O O . GLU A 1 102 ? -5.707 -15.799 12.196 1.00 94.56 102 GLU A O 1
ATOM 808 N N . GLY A 1 103 ? -6.194 -14.014 10.930 1.00 94.56 103 GLY A N 1
ATOM 809 C CA . GLY A 1 103 ? -7.144 -13.410 11.868 1.00 94.56 103 GLY A CA 1
ATOM 810 C C . GLY A 1 103 ? -6.492 -12.618 13.006 1.00 94.56 103 GLY A C 1
ATOM 811 O O . GLY A 1 103 ? -7.153 -12.301 13.994 1.00 94.56 103 GLY A O 1
ATOM 812 N N . VAL A 1 104 ? -5.198 -12.306 12.906 1.00 96.38 104 VAL A N 1
ATOM 813 C CA . VAL A 1 104 ? -4.471 -11.510 13.897 1.00 96.38 104 VAL A CA 1
ATOM 814 C C . VAL A 1 104 ? -4.527 -10.037 13.510 1.00 96.38 104 VAL A C 1
ATOM 816 O O . VAL A 1 104 ? -4.019 -9.624 12.466 1.00 96.38 104 VAL A O 1
ATOM 819 N N . ALA A 1 105 ? -5.083 -9.215 14.397 1.00 96.62 105 ALA A N 1
ATOM 820 C CA . ALA A 1 105 ? -5.116 -7.769 14.226 1.00 96.62 105 ALA A CA 1
ATOM 821 C C . ALA A 1 105 ? -3.696 -7.178 14.194 1.00 96.62 105 ALA A C 1
ATOM 823 O O . ALA A 1 105 ? -2.913 -7.319 15.140 1.00 96.62 105 ALA A O 1
ATOM 824 N N . ARG A 1 106 ? -3.362 -6.468 13.113 1.00 96.94 106 ARG A N 1
ATOM 825 C CA . ARG A 1 106 ? -2.078 -5.774 12.942 1.00 96.94 106 ARG A CA 1
ATOM 826 C C . ARG A 1 106 ? -2.270 -4.352 12.452 1.00 96.94 106 ARG A C 1
ATOM 828 O O . ARG A 1 106 ? -3.229 -4.042 11.757 1.00 96.94 106 ARG A O 1
ATOM 835 N N . ILE A 1 107 ? -1.309 -3.499 12.786 1.00 97.31 107 ILE A N 1
ATOM 836 C CA . ILE A 1 107 ? -1.293 -2.090 12.393 1.00 97.31 107 ILE A CA 1
ATOM 837 C C . ILE A 1 107 ? -0.589 -1.939 11.034 1.00 97.31 107 ILE A C 1
ATOM 839 O O . ILE A 1 107 ? 0.508 -2.462 10.838 1.00 97.31 107 ILE A O 1
ATOM 843 N N . TYR A 1 108 ? -1.227 -1.206 10.120 1.00 97.75 108 TYR A N 1
ATOM 844 C CA . TYR A 1 108 ? -0.758 -0.851 8.774 1.00 97.75 108 TYR A CA 1
ATOM 845 C C . TYR A 1 108 ? -0.696 0.682 8.641 1.00 97.75 108 TYR A C 1
ATOM 847 O O . TYR A 1 108 ? -1.407 1.309 7.850 1.00 97.75 108 TYR A O 1
ATOM 855 N N . ASP A 1 109 ? 0.103 1.308 9.500 1.00 97.12 109 ASP A N 1
ATOM 856 C CA . ASP A 1 109 ? 0.151 2.755 9.718 1.00 97.12 109 ASP A CA 1
ATOM 857 C C . ASP A 1 109 ? 0.931 3.529 8.655 1.00 97.12 109 ASP A C 1
ATOM 859 O O . ASP A 1 109 ? 0.632 4.703 8.415 1.00 97.12 109 ASP A O 1
ATOM 863 N N . MET A 1 110 ? 1.894 2.895 7.987 1.00 98.25 110 MET A N 1
ATOM 864 C CA . MET A 1 110 ? 2.597 3.527 6.875 1.00 98.25 110 MET A CA 1
ATOM 865 C C . MET A 1 110 ? 1.640 3.715 5.705 1.00 98.25 110 MET A C 1
ATOM 867 O O . MET A 1 110 ? 0.887 2.806 5.355 1.00 98.25 110 MET A O 1
ATOM 871 N N . HIS A 1 111 ? 1.671 4.891 5.080 1.00 97.88 111 HIS A N 1
ATOM 872 C CA . HIS A 1 111 ? 0.836 5.157 3.921 1.00 97.88 111 HIS A CA 1
ATOM 873 C C . HIS A 1 111 ? 1.532 5.971 2.835 1.00 97.88 111 HIS A C 1
ATOM 875 O O . HIS A 1 111 ? 2.094 7.036 3.097 1.00 97.88 111 HIS A O 1
ATOM 881 N N . ALA A 1 112 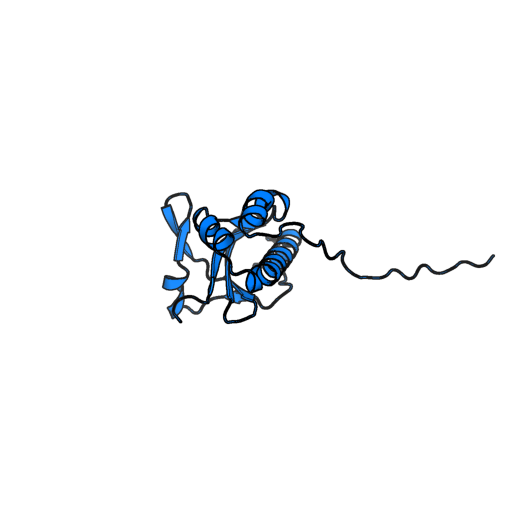? 1.399 5.502 1.593 1.00 98.31 112 ALA A N 1
ATOM 882 C CA . ALA A 1 112 ? 1.661 6.294 0.396 1.00 98.31 112 ALA A CA 1
ATOM 883 C C . ALA A 1 112 ? 0.376 7.014 -0.037 1.00 98.31 112 ALA A C 1
ATOM 885 O O . ALA A 1 112 ? -0.735 6.498 0.132 1.00 98.31 112 ALA A O 1
ATOM 886 N N . ARG A 1 113 ? 0.511 8.220 -0.592 1.00 97.44 113 ARG A N 1
ATOM 887 C CA . ARG A 1 113 ? -0.622 9.043 -1.046 1.00 97.44 113 ARG A CA 1
ATOM 888 C C . ARG A 1 113 ? -0.725 9.018 -2.560 1.00 97.44 113 ARG A C 1
ATOM 890 O O . ARG A 1 113 ? 0.294 9.052 -3.236 1.00 97.44 113 ARG A O 1
ATOM 897 N N . PHE A 1 114 ? -1.941 9.048 -3.085 1.00 96.88 114 PHE A N 1
ATOM 898 C CA . PHE A 1 114 ? -2.169 9.243 -4.513 1.00 96.88 114 PHE A CA 1
ATOM 899 C C . PHE A 1 114 ? -3.384 10.137 -4.762 1.00 96.88 114 PHE A C 1
ATOM 901 O O . PHE A 1 114 ? -4.225 10.329 -3.882 1.00 96.88 114 PHE A O 1
ATOM 908 N N . THR A 1 115 ? -3.433 10.704 -5.962 1.00 95.31 115 THR A N 1
ATOM 909 C CA . THR A 1 115 ? -4.495 11.576 -6.472 1.00 95.31 115 THR A CA 1
ATOM 910 C C . THR A 1 115 ? -5.096 10.946 -7.736 1.00 95.31 115 THR A C 1
ATOM 912 O O . THR A 1 115 ? -4.443 10.090 -8.332 1.00 95.31 115 THR A O 1
ATOM 915 N N . PRO A 1 116 ? -6.314 11.325 -8.170 1.00 94.38 116 PRO A N 1
ATOM 916 C CA . PRO A 1 116 ? -7.204 12.353 -7.614 1.00 94.38 116 PRO A CA 1
ATOM 917 C C . PRO A 1 116 ? -7.807 11.978 -6.251 1.00 94.38 116 PRO A C 1
ATOM 919 O O . PRO A 1 116 ? -7.917 10.805 -5.913 1.00 94.38 116 PRO A O 1
ATOM 922 N N . GLY A 1 117 ? -8.216 12.981 -5.470 1.00 92.62 117 GLY A N 1
ATOM 923 C CA . GLY A 1 117 ? -8.814 12.783 -4.144 1.00 92.62 117 GLY A CA 1
ATOM 924 C C . GLY A 1 117 ? -7.799 12.468 -3.039 1.00 92.62 117 GLY A C 1
ATOM 925 O O . GLY A 1 117 ? -6.606 12.751 -3.155 1.00 92.62 117 GLY A O 1
ATOM 926 N N . ALA A 1 118 ? -8.286 11.904 -1.932 1.00 94.62 118 ALA A N 1
ATOM 927 C CA . ALA A 1 118 ? -7.484 11.584 -0.752 1.00 94.62 118 ALA A CA 1
ATOM 928 C C . ALA A 1 118 ? -7.041 10.109 -0.721 1.00 94.62 118 ALA A C 1
ATOM 930 O O . ALA A 1 118 ? -7.108 9.475 0.331 1.00 94.62 118 ALA A O 1
ATOM 931 N N . GLY A 1 119 ? -6.572 9.571 -1.850 1.00 97.12 119 GLY A N 1
ATOM 932 C CA . GLY A 1 119 ? -6.171 8.170 -1.992 1.00 97.12 119 GLY A CA 1
ATOM 933 C C . GLY A 1 119 ? -5.005 7.759 -1.086 1.00 97.12 119 GLY A C 1
ATOM 934 O O . GLY A 1 119 ? -4.068 8.538 -0.853 1.00 97.12 119 GLY A O 1
ATOM 935 N N . ARG A 1 120 ? -5.061 6.543 -0.541 1.00 97.62 120 ARG A N 1
ATOM 936 C CA . ARG A 1 120 ? -4.070 5.941 0.358 1.00 97.62 120 ARG A CA 1
ATOM 937 C C . ARG A 1 120 ? -3.788 4.492 -0.015 1.00 97.62 120 ARG A C 1
ATOM 939 O O . ARG A 1 120 ? -4.707 3.720 -0.268 1.00 97.62 120 ARG A O 1
ATOM 946 N N . VAL A 1 121 ? -2.510 4.130 0.028 1.00 98.62 121 VAL A N 1
ATOM 947 C CA . VAL A 1 121 ? -2.046 2.741 0.110 1.00 98.62 121 VAL A CA 1
ATOM 948 C C . VAL A 1 121 ? -1.443 2.566 1.497 1.00 98.62 121 VAL A C 1
ATOM 950 O O . VAL A 1 121 ? -0.379 3.120 1.758 1.00 98.62 121 VAL A O 1
ATOM 953 N N . HIS A 1 122 ? -2.138 1.854 2.380 1.00 98.69 122 HIS A N 1
ATOM 954 C CA . HIS A 1 122 ? -1.702 1.539 3.739 1.00 98.69 122 HIS A CA 1
ATOM 955 C C . HIS A 1 122 ? -0.964 0.205 3.778 1.00 98.69 122 HIS A C 1
ATOM 957 O O . HIS A 1 122 ? -1.425 -0.795 3.216 1.00 98.69 122 HIS A O 1
ATOM 963 N N . PHE A 1 123 ? 0.164 0.177 4.477 1.00 98.69 123 PHE A N 1
ATOM 964 C CA . PHE A 1 123 ? 1.010 -0.999 4.578 1.00 98.69 123 PHE A CA 1
ATOM 965 C C . PHE A 1 123 ? 1.761 -1.062 5.911 1.00 98.69 123 PHE A C 1
ATOM 967 O O . PHE A 1 123 ? 1.870 -0.078 6.637 1.00 98.69 123 PHE A O 1
ATOM 974 N N . ARG A 1 124 ? 2.301 -2.242 6.218 1.00 97.38 124 ARG A N 1
ATOM 975 C CA . ARG A 1 124 ? 3.266 -2.458 7.302 1.00 97.38 124 ARG A CA 1
ATOM 976 C C . ARG A 1 124 ? 4.593 -2.938 6.732 1.00 97.38 124 ARG A C 1
ATOM 978 O O . ARG A 1 124 ? 4.620 -3.597 5.691 1.00 97.38 124 ARG A O 1
ATOM 985 N N . MET A 1 125 ? 5.679 -2.645 7.432 1.00 96.94 125 MET A N 1
ATOM 986 C CA . MET A 1 125 ? 7.011 -3.139 7.091 1.00 96.94 125 MET A CA 1
ATOM 987 C C . MET A 1 125 ? 7.279 -4.462 7.816 1.00 96.94 125 MET A C 1
ATOM 989 O O . MET A 1 125 ? 7.199 -4.530 9.040 1.00 96.94 125 MET A O 1
ATOM 993 N N . ASP A 1 126 ? 7.611 -5.507 7.066 1.00 92.38 126 ASP A N 1
ATOM 994 C CA . ASP A 1 126 ? 8.097 -6.779 7.591 1.00 92.38 126 ASP A CA 1
ATOM 995 C C . ASP A 1 126 ? 9.619 -6.839 7.432 1.00 92.38 126 ASP A C 1
ATOM 997 O O . ASP A 1 126 ? 10.150 -7.219 6.384 1.00 92.38 126 ASP A O 1
ATOM 1001 N N . ARG A 1 127 ? 10.322 -6.436 8.495 1.00 91.50 127 ARG A N 1
ATOM 1002 C CA . ARG A 1 127 ? 11.790 -6.414 8.535 1.00 91.50 127 ARG A CA 1
ATOM 1003 C C . ARG A 1 127 ? 12.410 -7.805 8.455 1.00 91.50 127 ARG A C 1
ATOM 1005 O O . ARG A 1 127 ? 13.516 -7.918 7.948 1.00 91.50 127 ARG A O 1
ATOM 1012 N N . GLY A 1 128 ? 11.727 -8.838 8.952 1.00 90.50 128 GLY A N 1
ATOM 1013 C CA . GLY A 1 128 ? 12.265 -10.200 8.950 1.00 90.50 128 GLY A CA 1
ATOM 1014 C C . GLY A 1 128 ? 12.412 -10.750 7.534 1.00 90.50 128 GLY A C 1
ATOM 1015 O O . GLY A 1 128 ? 13.371 -11.454 7.240 1.00 90.50 128 GLY A O 1
ATOM 1016 N N . ASN A 1 129 ? 11.494 -10.364 6.646 1.00 89.38 129 ASN A N 1
ATOM 1017 C CA . ASN A 1 129 ? 11.463 -10.833 5.263 1.00 89.38 129 ASN A CA 1
ATOM 1018 C C . ASN A 1 129 ? 11.907 -9.775 4.235 1.00 89.38 129 ASN A C 1
ATOM 1020 O O . ASN A 1 1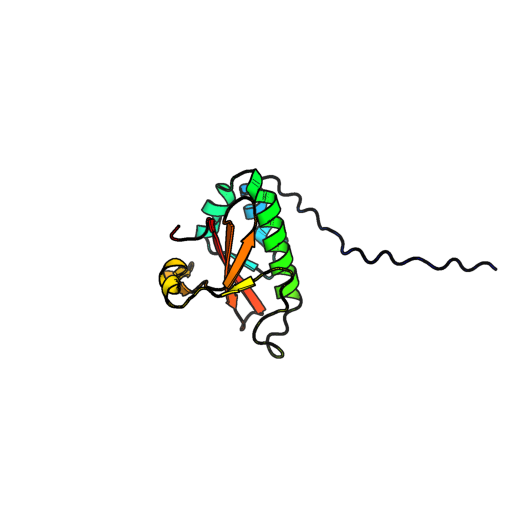29 ? 11.970 -10.080 3.042 1.00 89.38 129 ASN A O 1
ATOM 1024 N N . GLY A 1 130 ? 12.176 -8.533 4.660 1.00 93.38 130 GLY A N 1
ATOM 1025 C CA . GLY A 1 130 ? 12.458 -7.411 3.755 1.00 93.38 130 GLY A CA 1
ATOM 1026 C C . GLY A 1 130 ? 11.292 -7.136 2.802 1.00 93.38 130 GLY A C 1
ATOM 1027 O O . GLY A 1 130 ? 11.486 -6.954 1.600 1.00 93.38 130 GLY A O 1
ATOM 1028 N N . ARG A 1 131 ? 10.057 -7.199 3.319 1.00 96.50 131 ARG A N 1
ATOM 1029 C CA . ARG A 1 131 ? 8.820 -7.043 2.536 1.00 96.50 131 ARG A CA 1
ATOM 1030 C C . ARG A 1 131 ? 7.936 -5.958 3.119 1.00 96.50 131 ARG A C 1
ATOM 1032 O O . ARG A 1 131 ? 8.007 -5.635 4.302 1.00 96.50 131 ARG A O 1
ATOM 1039 N N . LEU A 1 132 ? 7.041 -5.440 2.290 1.00 98.44 132 LEU A N 1
ATOM 1040 C CA . LEU A 1 132 ? 5.937 -4.594 2.734 1.00 98.44 132 LEU A CA 1
ATOM 1041 C C . LEU A 1 132 ? 4.643 -5.387 2.589 1.00 98.44 132 LEU A C 1
ATOM 1043 O O . LEU A 1 132 ? 4.415 -6.000 1.551 1.00 98.44 132 LEU A O 1
ATOM 1047 N N . THR A 1 133 ? 3.792 -5.393 3.610 1.00 98.25 133 THR A N 1
ATOM 1048 C CA . THR A 1 133 ? 2.463 -6.016 3.510 1.00 98.25 133 THR A CA 1
ATOM 1049 C C . THR A 1 133 ? 1.415 -4.929 3.361 1.00 98.25 133 THR A C 1
ATOM 1051 O O . THR A 1 133 ? 1.243 -4.117 4.268 1.00 98.25 133 THR A O 1
ATOM 1054 N N . ILE A 1 134 ? 0.722 -4.912 2.227 1.00 98.62 134 ILE A N 1
ATOM 1055 C CA . ILE A 1 134 ? -0.364 -3.986 1.924 1.00 98.62 134 ILE A CA 1
ATOM 1056 C C . ILE A 1 134 ? -1.627 -4.452 2.648 1.00 98.62 134 ILE A C 1
ATOM 1058 O O . ILE A 1 134 ? -2.097 -5.572 2.430 1.00 98.62 134 ILE A O 1
ATOM 1062 N N . GLY A 1 135 ? -2.166 -3.583 3.502 1.00 98.19 135 GLY A N 1
ATOM 1063 C CA . GLY A 1 135 ? -3.381 -3.841 4.277 1.00 98.19 135 GLY A CA 1
ATOM 1064 C C . GLY A 1 135 ? -4.620 -3.159 3.706 1.00 98.19 135 GLY A C 1
ATOM 1065 O O . GLY A 1 135 ? -5.724 -3.677 3.849 1.00 98.19 135 GLY A O 1
ATOM 1066 N N . TYR A 1 136 ? -4.449 -2.019 3.026 1.00 98.50 136 TYR A N 1
ATOM 1067 C CA . TYR A 1 136 ? -5.573 -1.277 2.461 1.00 98.50 136 TYR A CA 1
ATOM 1068 C C . TYR A 1 136 ? -5.171 -0.395 1.274 1.00 98.50 136 TYR A C 1
ATOM 1070 O O . TYR A 1 136 ? -4.111 0.230 1.275 1.00 98.50 136 TYR A O 1
ATOM 1078 N N . ILE A 1 137 ? -6.048 -0.312 0.276 1.00 98.50 137 ILE A N 1
ATOM 1079 C CA . ILE A 1 137 ? -5.981 0.611 -0.857 1.00 98.50 137 ILE A CA 1
ATOM 1080 C C . ILE A 1 137 ? -7.350 1.271 -0.995 1.00 98.50 137 ILE A C 1
ATOM 1082 O O . ILE A 1 137 ? -8.359 0.585 -1.133 1.00 98.50 137 ILE A O 1
ATOM 1086 N N . GLY A 1 138 ? -7.400 2.598 -0.980 1.00 97.31 138 GLY A N 1
ATOM 1087 C CA . GLY A 1 138 ? -8.670 3.302 -1.113 1.00 97.31 138 GLY A CA 1
ATOM 1088 C C . GLY A 1 138 ? -8.599 4.756 -0.680 1.00 97.31 138 GLY A C 1
ATOM 1089 O O . GLY A 1 138 ? -7.523 5.342 -0.588 1.00 97.31 138 GLY A O 1
ATOM 1090 N N . GLU A 1 139 ? -9.753 5.351 -0.400 1.00 96.62 139 GLU A N 1
ATOM 1091 C CA . GLU A 1 139 ? -9.828 6.679 0.210 1.00 96.62 139 GLU A CA 1
ATOM 1092 C C . GLU A 1 139 ? -9.209 6.679 1.607 1.00 96.62 139 GLU A C 1
ATOM 1094 O O . GLU A 1 139 ? -9.149 5.651 2.285 1.00 96.62 139 GLU A O 1
ATOM 1099 N N . LYS A 1 140 ? -8.725 7.838 2.057 1.00 95.31 140 LYS A N 1
ATOM 1100 C CA . LYS A 1 140 ? -8.241 7.996 3.427 1.00 95.31 140 LYS A CA 1
ATOM 1101 C C . LYS A 1 140 ? -9.359 7.611 4.405 1.00 95.31 140 LYS A C 1
ATOM 1103 O O . LYS A 1 140 ? -10.478 8.098 4.330 1.00 95.31 140 LYS A O 1
ATOM 1108 N N . LEU A 1 141 ? -9.002 6.762 5.360 1.00 94.12 141 LEU A N 1
ATOM 1109 C CA . LEU A 1 141 ? -9.926 6.204 6.341 1.00 94.12 141 LEU A CA 1
ATOM 1110 C C . LEU A 1 141 ? -10.391 7.262 7.349 1.00 94.12 141 LEU A C 1
ATOM 1112 O O . LEU A 1 141 ? -9.558 7.994 7.900 1.00 94.12 141 LEU A O 1
ATOM 1116 N N . GLY A 1 142 ? -11.698 7.288 7.624 1.00 89.56 142 GLY A N 1
ATOM 1117 C CA . GLY A 1 142 ? -12.320 8.181 8.607 1.00 89.56 142 GLY A CA 1
ATOM 1118 C C . GLY A 1 142 ? -12.388 9.647 8.173 1.00 89.56 142 GLY A C 1
ATOM 1119 O O . GLY A 1 142 ? -12.213 10.524 9.019 1.00 89.56 142 GLY A O 1
ATOM 1120 N N . ILE A 1 143 ? -12.546 9.904 6.870 1.00 81.50 143 ILE A N 1
ATOM 1121 C CA . ILE A 1 143 ? -13.027 11.198 6.360 1.00 81.50 143 ILE A CA 1
ATOM 1122 C C . ILE A 1 143 ? -14.553 11.158 6.307 1.00 81.50 143 ILE A C 1
ATOM 1124 O O . ILE A 1 143 ? -15.080 10.063 6.013 1.00 81.50 143 ILE A O 1
#